Protein AF-A0A151RJC7-F1 (afdb_monomer_lite)

Radius of gyration: 12.3 Å; chains: 1; bounding box: 28×27×28 Å

Structure (mmCIF, N/CA/C/O backbone):
data_AF-A0A151RJC7-F1
#
_entry.id   AF-A0A151RJC7-F1
#
loop_
_atom_site.group_PDB
_atom_site.id
_atom_site.type_symbol
_atom_site.label_atom_id
_atom_site.label_alt_id
_atom_site.label_comp_id
_atom_site.label_asym_id
_atom_site.label_entity_id
_atom_site.label_seq_id
_atom_site.pdbx_PDB_ins_code
_atom_site.Cartn_x
_atom_site.Cartn_y
_atom_site.Cartn_z
_atom_site.occupancy
_atom_site.B_iso_or_equiv
_atom_site.auth_seq_id
_atom_site.auth_comp_id
_atom_site.auth_asym_id
_atom_site.auth_atom_id
_atom_site.pdbx_PDB_model_num
ATOM 1 N N . MET A 1 1 ? -4.077 -1.761 -15.765 1.00 51.88 1 MET A N 1
ATOM 2 C CA . MET A 1 1 ? -4.352 -2.815 -14.766 1.00 51.88 1 MET A CA 1
ATOM 3 C C . MET A 1 1 ? -3.657 -2.385 -13.487 1.00 51.88 1 MET A C 1
ATOM 5 O O . MET A 1 1 ? -2.439 -2.437 -13.453 1.00 51.88 1 MET A O 1
ATOM 9 N N . GLU A 1 2 ? -4.373 -1.835 -12.505 1.00 59.03 2 GLU A N 1
ATOM 10 C CA . GLU A 1 2 ? -3.720 -1.422 -11.249 1.00 59.03 2 GLU A CA 1
ATOM 11 C C . GLU A 1 2 ? -3.668 -2.610 -10.281 1.00 59.03 2 GLU A C 1
ATOM 13 O O . GLU A 1 2 ? -4.686 -3.282 -10.103 1.00 59.03 2 GLU A O 1
ATOM 18 N N . ALA A 1 3 ? -2.507 -2.877 -9.677 1.00 58.91 3 ALA A N 1
ATOM 19 C CA . ALA A 1 3 ? -2.261 -4.021 -8.784 1.00 58.91 3 ALA A CA 1
ATOM 20 C C . ALA A 1 3 ? -3.245 -4.096 -7.596 1.00 58.91 3 ALA A C 1
ATOM 22 O O . ALA A 1 3 ? -3.606 -5.177 -7.132 1.00 58.91 3 ALA A O 1
ATOM 23 N N . SER A 1 4 ? -3.757 -2.939 -7.184 1.00 57.12 4 SER A N 1
ATOM 24 C CA . SER A 1 4 ? -4.886 -2.723 -6.276 1.00 57.12 4 SER A CA 1
ATOM 25 C C . SER A 1 4 ? -6.112 -3.590 -6.597 1.00 57.12 4 SER A C 1
ATOM 27 O O . SER A 1 4 ? -6.740 -4.146 -5.696 1.00 57.12 4 SER A O 1
ATOM 29 N N . HIS A 1 5 ? -6.450 -3.730 -7.881 1.00 59.81 5 HIS A N 1
ATOM 30 C CA . HIS A 1 5 ? -7.610 -4.500 -8.333 1.00 59.81 5 HIS A CA 1
ATOM 31 C C . HIS A 1 5 ? -7.417 -6.011 -8.179 1.00 59.81 5 HIS A C 1
ATOM 33 O O . HIS A 1 5 ? -8.401 -6.724 -7.997 1.00 59.81 5 HIS A O 1
ATOM 39 N N . ILE A 1 6 ? -6.171 -6.491 -8.260 1.00 64.69 6 ILE A N 1
ATOM 40 C CA . ILE A 1 6 ? -5.834 -7.919 -8.157 1.00 64.69 6 ILE A CA 1
ATOM 41 C C . ILE A 1 6 ? -5.817 -8.348 -6.688 1.00 64.69 6 ILE A C 1
ATOM 43 O O . ILE A 1 6 ? -6.341 -9.403 -6.354 1.00 64.69 6 ILE A O 1
ATOM 47 N N . LEU A 1 7 ? -5.240 -7.520 -5.811 1.00 66.56 7 LEU A N 1
ATOM 48 C CA . LEU A 1 7 ? -5.041 -7.881 -4.406 1.00 66.56 7 LEU A CA 1
ATOM 49 C C . LEU A 1 7 ? -6.302 -7.736 -3.550 1.00 66.56 7 LEU A C 1
ATOM 51 O O . LEU A 1 7 ? -6.464 -8.473 -2.583 1.00 66.56 7 LEU A O 1
ATOM 55 N N . LEU A 1 8 ? -7.171 -6.772 -3.862 1.00 68.44 8 LEU A N 1
ATOM 56 C CA . LEU A 1 8 ? -8.226 -6.360 -2.931 1.00 68.44 8 LEU A CA 1
ATOM 57 C C . LEU A 1 8 ? -9.628 -6.282 -3.584 1.00 68.44 8 LEU A C 1
ATOM 59 O O . LEU A 1 8 ? -10.633 -6.123 -2.890 1.00 68.44 8 LEU A O 1
ATOM 63 N N . GLY A 1 9 ? -9.736 -6.432 -4.912 1.00 67.75 9 GLY A N 1
ATOM 64 C CA . GLY A 1 9 ? -11.001 -6.403 -5.668 1.00 67.75 9 GLY A CA 1
ATOM 65 C C . GLY A 1 9 ? -11.461 -4.996 -6.094 1.00 67.75 9 GLY A C 1
ATOM 66 O O . GLY A 1 9 ? -10.676 -4.056 -6.121 1.00 67.75 9 GLY A O 1
ATOM 67 N N . ARG A 1 10 ? -12.741 -4.817 -6.455 1.00 62.25 10 ARG A N 1
ATOM 68 C CA . ARG A 1 10 ? -13.382 -3.489 -6.659 1.00 62.25 10 ARG A CA 1
ATOM 69 C C . ARG A 1 10 ? -14.095 -2.907 -5.419 1.00 62.25 10 ARG A C 1
ATOM 71 O O . ARG A 1 10 ? -14.095 -1.687 -5.279 1.00 62.25 10 ARG A O 1
ATOM 78 N N . PRO A 1 11 ? -14.678 -3.708 -4.502 1.00 65.81 11 PRO A N 1
ATOM 79 C CA . PRO A 1 11 ? -15.389 -3.164 -3.337 1.00 65.81 11 PRO A CA 1
ATOM 80 C C . PRO A 1 11 ? -14.482 -2.476 -2.308 1.00 65.81 11 PRO A C 1
ATOM 82 O O . PRO A 1 11 ? -14.913 -1.550 -1.621 1.00 65.81 11 PRO A O 1
ATOM 85 N N . TRP A 1 12 ? -13.222 -2.909 -2.185 1.00 66.50 12 TRP A N 1
ATOM 86 C CA . TRP A 1 12 ? -12.346 -2.451 -1.103 1.00 66.50 12 TRP A CA 1
ATOM 87 C C . TRP A 1 12 ? -12.009 -0.955 -1.180 1.00 66.50 12 TRP A C 1
ATOM 89 O O . TRP A 1 12 ? -11.923 -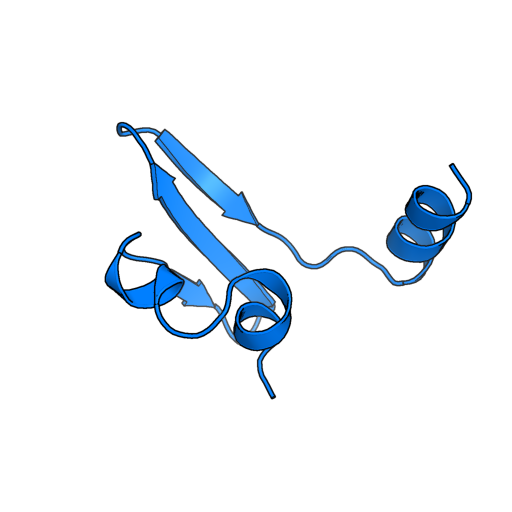0.318 -0.131 1.00 66.50 12 TRP A O 1
ATOM 99 N N . GLN A 1 13 ? -11.871 -0.374 -2.383 1.00 62.34 13 GLN A N 1
ATOM 100 C CA . GLN A 1 13 ? -11.546 1.051 -2.555 1.00 62.34 13 GLN A CA 1
ATOM 101 C C . GLN A 1 13 ? -12.634 1.950 -1.958 1.00 62.34 13 GLN A C 1
ATOM 103 O O . GLN A 1 13 ? -12.324 2.914 -1.258 1.00 62.34 13 GLN A O 1
ATOM 108 N N . TYR A 1 14 ? -13.903 1.587 -2.169 1.00 61.03 14 TYR A N 1
ATOM 109 C CA . TYR A 1 14 ? -15.050 2.316 -1.629 1.00 61.03 14 TYR A CA 1
ATOM 110 C C . TYR A 1 14 ? -15.204 2.119 -0.121 1.00 61.03 14 TYR A C 1
ATOM 112 O O . TYR A 1 14 ? -15.496 3.075 0.595 1.00 61.03 14 TYR A O 1
ATOM 120 N N . ASN A 1 15 ? -14.962 0.903 0.376 1.00 64.75 15 ASN A N 1
ATOM 121 C CA . ASN A 1 15 ? -15.183 0.583 1.785 1.00 64.75 15 ASN A CA 1
ATOM 122 C C . ASN A 1 15 ? -14.093 1.143 2.721 1.00 64.75 15 ASN A C 1
ATOM 124 O O . ASN A 1 15 ? -14.357 1.358 3.900 1.00 64.75 15 ASN A O 1
ATOM 128 N N . THR A 1 16 ? -12.872 1.383 2.220 1.00 66.69 16 THR A N 1
ATOM 129 C CA . THR A 1 16 ? -11.705 1.736 3.061 1.00 66.69 16 THR A CA 1
ATOM 130 C C . THR A 1 16 ? -11.130 3.140 2.839 1.00 66.69 16 THR A C 1
ATOM 132 O O . THR A 1 16 ? -10.105 3.472 3.437 1.00 66.69 16 THR A O 1
ATOM 135 N N . LYS A 1 17 ? -11.779 3.995 2.027 1.00 76.00 17 LYS A N 1
ATOM 136 C CA . LYS A 1 17 ? -11.249 5.323 1.637 1.00 76.00 17 LYS A CA 1
ATOM 137 C C . LYS A 1 17 ? -9.782 5.234 1.186 1.00 76.00 17 LYS A C 1
ATOM 139 O O . LYS A 1 17 ? -8.934 6.017 1.616 1.00 76.00 17 LYS A O 1
ATOM 144 N N . ALA A 1 18 ? -9.480 4.231 0.366 1.00 80.25 18 ALA A N 1
ATOM 145 C CA . ALA A 1 18 ? -8.129 3.991 -0.108 1.00 80.25 18 ALA A CA 1
ATOM 146 C C . ALA A 1 18 ? -7.693 5.075 -1.102 1.00 80.25 18 ALA A C 1
ATOM 148 O O . ALA A 1 18 ? -8.427 5.395 -2.033 1.00 80.25 18 ALA A O 1
ATOM 149 N N . ILE A 1 19 ? -6.484 5.607 -0.929 1.00 83.88 19 ILE A N 1
ATOM 150 C CA . ILE A 1 19 ? -5.862 6.576 -1.837 1.00 83.88 19 ILE A CA 1
ATOM 151 C C . ILE A 1 19 ? -4.702 5.879 -2.540 1.00 83.88 19 ILE A C 1
ATOM 153 O O . ILE A 1 19 ? -3.764 5.430 -1.879 1.00 83.88 19 ILE A O 1
ATOM 157 N N . HIS A 1 20 ? -4.766 5.791 -3.866 1.00 85.38 20 HIS A N 1
ATOM 158 C CA . HIS A 1 20 ? -3.695 5.239 -4.690 1.00 85.38 20 HIS A CA 1
ATOM 159 C C . HIS A 1 20 ? -2.826 6.366 -5.259 1.00 85.38 20 HIS A C 1
ATOM 161 O O . HIS A 1 20 ? -3.329 7.278 -5.911 1.00 85.38 20 HIS A O 1
ATOM 167 N N . ASP A 1 21 ? -1.521 6.291 -5.014 1.00 85.25 21 ASP A N 1
ATOM 168 C CA . ASP A 1 21 ? -0.500 7.087 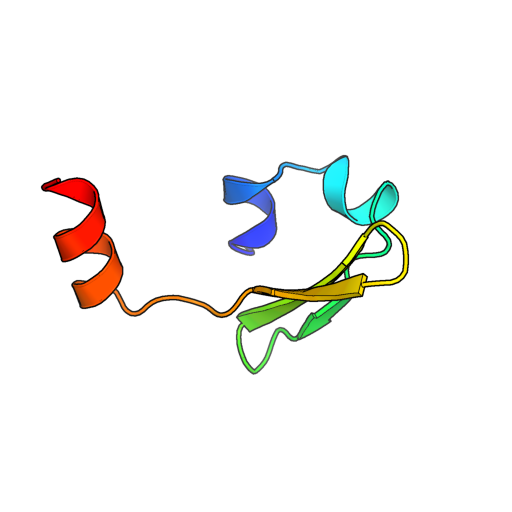-5.688 1.00 85.25 21 ASP A CA 1
ATOM 169 C C . ASP A 1 21 ? 0.059 6.262 -6.853 1.00 85.25 21 ASP A C 1
ATOM 171 O O . ASP A 1 21 ? 0.897 5.378 -6.661 1.00 85.25 21 ASP A O 1
ATOM 175 N N . GLY A 1 22 ? -0.409 6.562 -8.066 1.00 82.00 22 GLY A N 1
ATOM 176 C CA . GLY A 1 22 ? -0.002 5.861 -9.283 1.00 82.00 22 GLY A CA 1
ATOM 177 C C . GLY A 1 22 ? 1.446 6.113 -9.718 1.00 82.00 22 GLY A C 1
ATOM 178 O O . GLY A 1 22 ? 1.966 5.341 -10.518 1.00 82.00 22 GLY A O 1
ATOM 179 N N . PHE A 1 23 ? 2.126 7.142 -9.196 1.00 84.00 23 PHE A N 1
ATOM 180 C CA . PHE A 1 23 ? 3.536 7.389 -9.512 1.00 84.00 23 PHE A CA 1
ATOM 181 C C . PHE A 1 23 ? 4.443 6.450 -8.716 1.00 84.00 23 PHE A C 1
ATOM 183 O O . PHE A 1 23 ? 5.343 5.819 -9.266 1.00 84.00 23 PHE A O 1
ATOM 190 N N . THR A 1 24 ? 4.180 6.313 -7.414 1.00 84.81 24 THR A N 1
ATOM 191 C CA . THR A 1 24 ? 4.967 5.430 -6.538 1.00 84.81 24 THR A CA 1
ATOM 192 C C . THR A 1 24 ? 4.370 4.031 -6.371 1.00 84.81 24 THR A C 1
ATOM 194 O O . THR A 1 24 ? 4.968 3.191 -5.696 1.00 84.81 24 THR A O 1
ATOM 197 N N . ASN A 1 25 ? 3.211 3.769 -6.987 1.00 83.81 25 ASN A N 1
ATOM 198 C CA . ASN A 1 25 ? 2.388 2.565 -6.817 1.00 83.81 25 ASN A CA 1
ATOM 199 C C . ASN A 1 25 ? 2.042 2.268 -5.344 1.00 83.81 25 ASN A C 1
ATOM 201 O O . ASN A 1 25 ? 1.872 1.112 -4.950 1.00 83.81 25 ASN A O 1
ATOM 205 N N . LYS A 1 26 ? 1.965 3.306 -4.503 1.00 87.19 26 LYS A N 1
ATOM 206 C CA . LYS A 1 26 ? 1.633 3.178 -3.078 1.00 87.19 26 LYS A CA 1
ATOM 207 C C . LYS A 1 26 ? 0.138 3.332 -2.860 1.00 87.19 26 LYS A C 1
ATOM 209 O O . LYS A 1 26 ? -0.512 4.163 -3.484 1.00 87.19 26 LYS A O 1
ATOM 214 N N . ILE A 1 27 ? -0.402 2.587 -1.905 1.00 86.75 27 ILE A N 1
ATOM 215 C CA . ILE A 1 27 ? -1.804 2.684 -1.494 1.00 86.75 27 ILE A CA 1
ATOM 216 C C . ILE A 1 27 ? -1.838 3.076 -0.022 1.00 86.75 27 ILE A C 1
ATOM 218 O O . ILE A 1 27 ? -1.233 2.414 0.812 1.00 86.75 27 ILE A O 1
ATOM 222 N N . SER A 1 28 ? -2.560 4.139 0.314 1.00 87.44 28 SER A N 1
ATOM 223 C CA . SER A 1 28 ? -2.816 4.539 1.698 1.00 87.44 28 SER A CA 1
ATOM 224 C C . SER A 1 28 ? -4.259 4.230 2.073 1.00 87.44 28 SER A C 1
ATOM 226 O O . SER A 1 28 ? -5.169 4.647 1.364 1.00 87.44 28 SER A O 1
ATOM 228 N N . ILE A 1 29 ? -4.479 3.561 3.201 1.00 87.38 29 ILE A N 1
ATOM 229 C CA . ILE A 1 29 ? -5.809 3.295 3.766 1.00 87.38 29 ILE A CA 1
ATOM 230 C C . ILE A 1 29 ? -5.868 3.790 5.213 1.00 87.38 29 ILE A C 1
ATOM 232 O O . ILE A 1 29 ? -4.850 3.809 5.908 1.00 87.38 29 ILE A O 1
ATOM 236 N N . LYS A 1 30 ? -7.055 4.197 5.677 1.00 86.00 30 LYS A N 1
ATOM 237 C CA . LYS A 1 30 ? -7.295 4.535 7.087 1.00 86.00 30 LYS A CA 1
ATOM 238 C C . LYS A 1 30 ? -8.200 3.463 7.693 1.00 86.00 30 LYS A C 1
ATOM 240 O O . LYS A 1 30 ? -9.378 3.397 7.358 1.00 86.00 30 LYS A O 1
ATOM 245 N N . GLN A 1 31 ? -7.649 2.630 8.569 1.00 82.44 31 GLN A N 1
ATOM 246 C CA . GLN A 1 31 ? -8.369 1.559 9.258 1.00 82.44 31 GLN A CA 1
ATOM 247 C C . GLN A 1 31 ? -8.296 1.805 10.766 1.00 82.44 31 GLN A C 1
ATOM 249 O O . GLN A 1 31 ? -7.206 1.948 11.305 1.00 82.44 31 GLN A O 1
ATOM 254 N N . ASN A 1 32 ? -9.444 1.875 11.447 1.00 83.44 32 ASN A N 1
ATOM 255 C CA . ASN A 1 32 ? -9.532 2.106 12.901 1.00 83.44 32 ASN A CA 1
ATOM 256 C C . ASN A 1 32 ? -8.698 3.311 13.385 1.00 83.44 32 ASN A C 1
ATOM 258 O O . ASN A 1 32 ? -7.948 3.231 14.350 1.00 83.44 32 ASN A O 1
ATOM 262 N N . ASP A 1 33 ? -8.794 4.419 12.654 1.00 82.69 33 ASP A N 1
ATOM 263 C CA . ASP A 1 33 ? -7.989 5.636 12.815 1.00 82.69 33 ASP A CA 1
ATOM 264 C C . ASP A 1 33 ? -6.475 5.528 12.549 1.00 82.69 33 ASP A C 1
ATOM 266 O O . ASP A 1 33 ? -5.788 6.543 12.451 1.00 82.69 33 ASP A O 1
ATOM 270 N N . GLN A 1 34 ? -5.959 4.330 12.279 1.00 85.88 34 GLN A N 1
ATOM 271 C CA . GLN A 1 34 ? -4.574 4.115 11.885 1.00 85.88 34 GLN A CA 1
ATOM 272 C C . GLN A 1 34 ? -4.399 4.245 10.367 1.00 85.88 34 GLN A C 1
ATOM 274 O O . GLN A 1 34 ? -5.142 3.663 9.572 1.00 85.88 34 GLN A O 1
ATOM 279 N N . LYS A 1 35 ? -3.3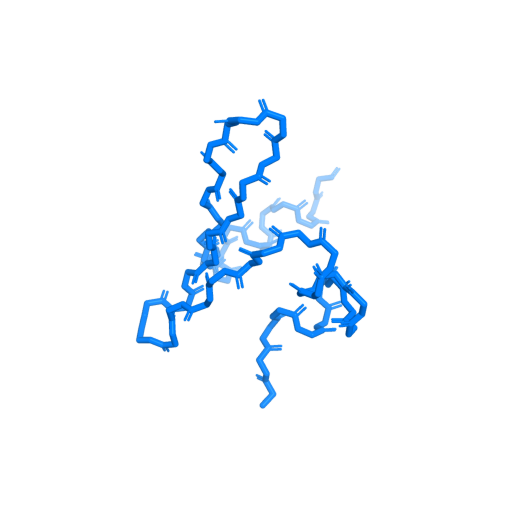85 5.008 9.945 1.00 88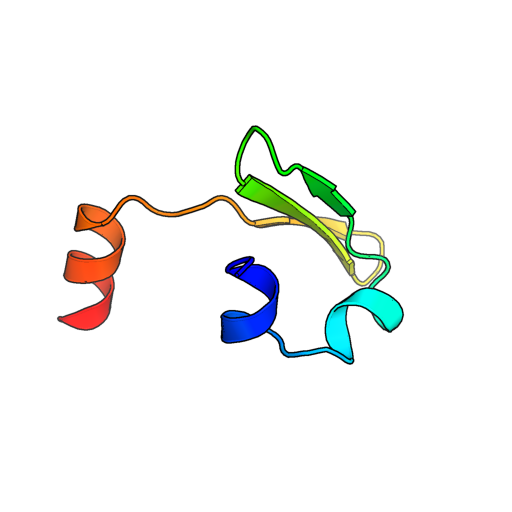.62 35 LYS A N 1
ATOM 280 C CA . LYS A 1 35 ? -2.980 5.097 8.538 1.00 88.62 35 LYS A CA 1
ATOM 281 C C . LYS A 1 35 ? -2.035 3.945 8.206 1.00 88.62 35 LYS A C 1
ATOM 283 O O . LYS A 1 35 ? -0.930 3.884 8.737 1.00 88.62 35 LYS A O 1
ATOM 288 N N . ILE A 1 36 ? -2.448 3.085 7.285 1.00 87.69 36 ILE A N 1
ATOM 289 C CA . ILE A 1 36 ? -1.638 1.986 6.757 1.00 87.69 36 ILE A CA 1
ATOM 290 C C . ILE A 1 36 ? -1.235 2.348 5.328 1.00 87.69 36 ILE A C 1
ATOM 292 O O . ILE A 1 36 ? -2.071 2.771 4.529 1.00 87.69 36 ILE A O 1
ATOM 296 N N . VAL A 1 37 ? 0.053 2.205 5.007 1.00 88.06 37 VAL A N 1
ATOM 297 C CA . VAL A 1 37 ? 0.588 2.456 3.662 1.00 88.06 37 VAL A CA 1
ATOM 298 C C . VAL A 1 37 ? 1.140 1.156 3.100 1.00 88.06 37 VAL A C 1
ATOM 300 O O . VAL A 1 37 ? 2.133 0.625 3.593 1.00 88.06 37 VAL A O 1
ATOM 303 N N . LEU A 1 38 ? 0.503 0.662 2.047 1.00 85.81 38 LEU A N 1
ATOM 304 C CA . LEU A 1 38 ? 0.985 -0.450 1.247 1.00 85.81 38 LEU A CA 1
ATOM 305 C C . LEU A 1 38 ? 1.950 0.098 0.198 1.00 85.81 38 LEU A C 1
ATOM 307 O O . LEU A 1 38 ? 1.631 1.039 -0.533 1.00 85.81 38 LEU A O 1
ATOM 311 N N . LYS A 1 39 ? 3.139 -0.494 0.138 1.00 88.75 39 LYS A N 1
ATOM 312 C CA . LYS A 1 39 ? 4.152 -0.210 -0.877 1.00 88.75 39 LYS A CA 1
ATOM 313 C C . LYS A 1 39 ? 4.279 -1.412 -1.810 1.00 88.75 39 LYS A C 1
ATOM 315 O O . LYS A 1 39 ? 4.115 -2.541 -1.345 1.00 88.75 39 LYS A O 1
ATOM 320 N N . PRO A 1 40 ? 4.591 -1.193 -3.092 1.00 82.38 40 PRO A N 1
ATOM 321 C CA . PRO A 1 40 ? 4.917 -2.293 -3.979 1.00 82.38 40 PRO A CA 1
ATOM 322 C C . PRO A 1 40 ? 6.195 -2.967 -3.464 1.00 82.38 40 PRO A C 1
ATOM 324 O O . PRO A 1 40 ? 7.185 -2.296 -3.160 1.00 82.38 40 PRO A O 1
ATOM 327 N N . SER A 1 41 ? 6.154 -4.288 -3.332 1.00 83.19 41 SER A N 1
ATOM 328 C CA . SER A 1 41 ? 7.343 -5.094 -3.064 1.00 83.19 41 SER A CA 1
ATOM 329 C C . SER A 1 41 ? 8.124 -5.304 -4.353 1.00 83.19 41 SER A C 1
ATOM 331 O O . SER A 1 41 ? 7.549 -5.370 -5.443 1.00 83.19 41 SER A O 1
ATOM 333 N N . SER A 1 42 ? 9.442 -5.432 -4.237 1.00 83.75 42 SER A N 1
ATOM 334 C CA . SER A 1 42 ? 10.265 -5.820 -5.378 1.00 83.75 42 SER A CA 1
ATOM 335 C C . SER A 1 42 ? 9.967 -7.270 -5.799 1.00 83.75 42 SER A C 1
ATOM 337 O O . SER A 1 42 ? 9.595 -8.091 -4.955 1.00 83.75 42 SER A O 1
ATOM 339 N N . PRO A 1 43 ? 10.170 -7.640 -7.079 1.00 82.00 43 PRO A N 1
ATOM 340 C CA . PRO A 1 43 ? 9.968 -9.017 -7.538 1.00 82.00 43 PRO A CA 1
ATOM 341 C C . PRO A 1 43 ? 10.764 -10.051 -6.733 1.00 82.00 43 PRO A C 1
ATOM 343 O O . PRO A 1 43 ? 10.299 -11.167 -6.519 1.00 82.00 43 PRO A O 1
ATOM 346 N N . ARG A 1 44 ? 11.951 -9.662 -6.250 1.00 86.12 44 ARG A N 1
ATOM 347 C CA . ARG A 1 44 ? 12.805 -10.500 -5.409 1.00 86.12 44 ARG A CA 1
ATOM 348 C C . ARG A 1 44 ? 12.161 -10.778 -4.050 1.00 86.12 44 ARG A C 1
ATOM 350 O O . ARG A 1 44 ? 12.023 -11.941 -3.694 1.00 86.12 44 ARG A O 1
ATOM 357 N N . GLU A 1 45 ? 11.692 -9.739 -3.359 1.00 84.50 45 GLU A N 1
ATOM 358 C CA . GLU A 1 45 ? 10.988 -9.893 -2.077 1.00 84.50 45 GLU A CA 1
ATOM 359 C C . GLU A 1 45 ? 9.724 -10.746 -2.232 1.00 84.50 45 GLU A C 1
ATOM 361 O O . GLU A 1 45 ? 9.408 -11.554 -1.362 1.00 84.50 45 GLU A O 1
ATOM 366 N N . VAL A 1 46 ? 8.996 -10.590 -3.342 1.00 82.12 46 VAL A N 1
ATOM 367 C CA . VAL A 1 46 ? 7.809 -11.407 -3.630 1.00 82.12 46 VAL A CA 1
ATOM 368 C C . VAL A 1 46 ? 8.189 -12.878 -3.818 1.00 82.12 46 VAL A C 1
ATOM 370 O O . VAL A 1 46 ? 7.527 -13.745 -3.255 1.00 82.12 46 VAL A O 1
ATOM 373 N N . CYS A 1 47 ? 9.257 -13.157 -4.570 1.00 81.50 47 CYS A N 1
ATOM 374 C CA . CYS A 1 4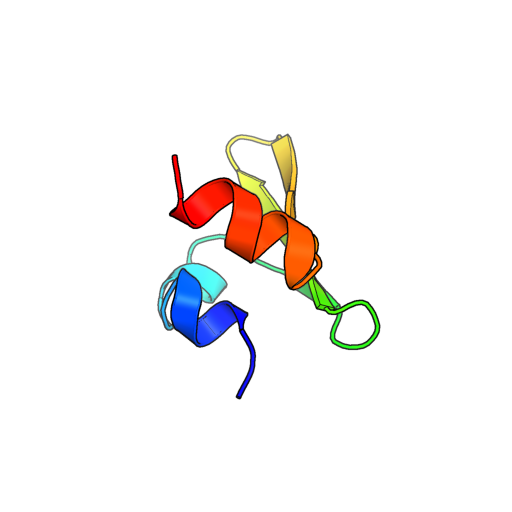7 ? 9.762 -14.514 -4.777 1.00 81.50 47 CYS A CA 1
ATOM 375 C C . CYS A 1 47 ? 10.172 -15.163 -3.445 1.00 81.50 47 CYS A C 1
ATOM 377 O O . CYS A 1 47 ? 9.731 -16.264 -3.132 1.00 81.50 47 CYS A O 1
ATOM 379 N N . GLU A 1 48 ? 10.931 -14.444 -2.615 1.00 84.81 48 GLU A N 1
ATOM 380 C CA . GLU A 1 48 ? 11.374 -14.924 -1.299 1.00 84.81 48 GLU A CA 1
ATOM 381 C C . GLU A 1 48 ? 10.200 -15.218 -0.348 1.00 84.81 48 GLU A C 1
ATOM 383 O O . GLU A 1 48 ? 10.260 -16.180 0.413 1.00 84.81 48 GLU A O 1
ATOM 388 N N . ASN A 1 49 ? 9.113 -14.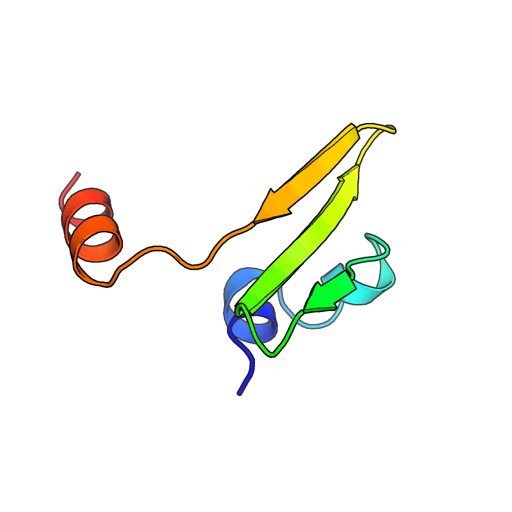440 -0.407 1.00 78.50 49 ASN A N 1
ATOM 389 C CA . ASN A 1 49 ? 7.923 -14.683 0.418 1.00 78.50 49 ASN A CA 1
ATOM 390 C C . ASN A 1 49 ? 7.045 -15.844 -0.079 1.00 78.50 49 ASN A C 1
ATOM 392 O O . ASN A 1 49 ? 6.348 -16.435 0.734 1.00 78.50 49 ASN A O 1
ATOM 396 N N . GLN A 1 50 ? 7.050 -16.173 -1.376 1.00 75.12 50 GLN A N 1
ATOM 397 C CA . GLN A 1 50 ? 6.242 -17.278 -1.927 1.00 75.12 50 GLN A CA 1
ATOM 398 C C . GLN A 1 50 ? 6.861 -18.665 -1.715 1.00 75.12 50 GLN A C 1
ATOM 400 O O . GLN A 1 50 ? 6.165 -19.669 -1.824 1.00 75.12 50 GLN A O 1
ATOM 405 N N . ILE A 1 51 ? 8.167 -18.729 -1.453 1.00 73.50 51 ILE A N 1
ATOM 406 C CA . ILE A 1 51 ? 8.895 -19.989 -1.230 1.00 73.50 51 ILE A CA 1
ATOM 407 C C . ILE A 1 51 ? 8.773 -20.454 0.239 1.00 73.50 51 ILE A C 1
ATOM 409 O O . ILE A 1 51 ? 9.191 -21.561 0.575 1.00 73.50 51 ILE A O 1
ATOM 413 N N . LYS A 1 52 ? 8.206 -19.619 1.116 1.00 56.28 52 LYS A N 1
ATOM 414 C CA . LYS A 1 52 ? 8.061 -19.869 2.552 1.00 56.28 52 LYS A CA 1
ATOM 415 C C . LYS A 1 52 ? 6.666 -20.379 2.900 1.00 56.28 52 LYS A C 1
ATOM 417 O O . LYS A 1 52 ? 6.594 -21.241 3.802 1.00 56.28 52 LYS A O 1
#

Organism: Cajanus cajan (NCBI:txid3821)

Foldseek 3Di:
DQVCCVPPNPVCCVVFVWDADPVQSKIWTQDPNDIDIDGDDDPVVVVVVVVD

Secondary structure (DSSP, 8-state):
--HHHHHHTTHHHHHHT-EEETTTTEEEEEETTEEEEE-PPPHHHHHHHH--

Sequence (52 aa):
MEASHILLGRPWQYNTKAIHDGFTNKISIKQNDQKIVLKPSSPREVCENQIK

pLDDT: mean 76.75, std 10.78, range [51.88, 88.75]